Protein AF-D7MW62-F1 (afdb_monomer)

Radius of gyration: 16.95 Å; Cα contacts (8 Å, |Δi|>4): 76; chains: 1; bounding box: 47×28×46 Å

Structure (mmCIF, N/CA/C/O backbone):
data_AF-D7MW62-F1
#
_entry.id   AF-D7MW62-F1
#
loop_
_atom_site.group_PDB
_atom_site.id
_atom_site.type_symbol
_atom_site.label_atom_id
_atom_site.label_alt_id
_atom_site.label_comp_id
_atom_site.label_asym_id
_atom_site.label_entity_id
_atom_site.label_seq_id
_atom_site.pdbx_PDB_ins_code
_atom_site.Cartn_x
_atom_site.Cartn_y
_atom_site.Cartn_z
_atom_site.occupancy
_atom_site.B_iso_or_equiv
_atom_site.auth_seq_id
_atom_site.auth_comp_id
_atom_site.auth_asym_id
_atom_site.auth_atom_id
_atom_site.pdbx_PDB_model_num
ATOM 1 N N . MET A 1 1 ? 25.158 -1.294 -2.356 1.00 60.09 1 MET A N 1
ATOM 2 C CA . MET A 1 1 ? 24.589 -0.595 -1.178 1.00 60.09 1 MET A CA 1
ATOM 3 C C . MET A 1 1 ? 23.649 0.541 -1.570 1.00 60.09 1 MET A C 1
ATOM 5 O O . MET A 1 1 ? 22.535 0.532 -1.081 1.00 60.09 1 MET A O 1
ATOM 9 N N . VAL A 1 2 ? 24.016 1.438 -2.497 1.00 66.25 2 VAL A N 1
ATOM 10 C CA . VAL A 1 2 ? 23.192 2.619 -2.859 1.00 66.25 2 VAL A CA 1
ATOM 11 C C . VAL A 1 2 ? 21.774 2.288 -3.362 1.00 66.25 2 VAL A C 1
ATOM 13 O O . VAL A 1 2 ? 20.817 2.963 -2.997 1.00 66.25 2 VAL A O 1
ATOM 16 N N . GLU A 1 3 ? 21.610 1.251 -4.186 1.00 67.94 3 GLU A N 1
ATOM 17 C CA . GLU A 1 3 ? 20.295 0.891 -4.751 1.00 67.94 3 GLU A CA 1
ATOM 18 C C . GLU A 1 3 ? 19.329 0.333 -3.697 1.00 67.94 3 GLU A C 1
ATOM 20 O O . GLU A 1 3 ? 18.154 0.692 -3.694 1.00 67.94 3 GLU A O 1
ATOM 25 N N . ASN A 1 4 ? 19.837 -0.460 -2.749 1.00 67.75 4 ASN A N 1
ATOM 26 C CA . ASN A 1 4 ? 19.045 -0.990 -1.639 1.00 67.75 4 ASN A CA 1
ATOM 27 C C . ASN A 1 4 ? 18.589 0.133 -0.690 1.00 67.75 4 ASN A C 1
ATOM 29 O O . ASN A 1 4 ? 17.429 0.174 -0.288 1.00 67.75 4 ASN A O 1
ATOM 33 N N . ASP A 1 5 ? 19.467 1.107 -0.415 1.00 72.62 5 ASP A N 1
ATOM 34 C CA . ASP A 1 5 ? 19.106 2.293 0.369 1.00 72.62 5 ASP A CA 1
ATOM 35 C C . ASP A 1 5 ? 17.988 3.105 -0.304 1.00 72.62 5 ASP A C 1
ATOM 37 O O . ASP A 1 5 ? 17.089 3.611 0.376 1.00 72.62 5 ASP A O 1
ATOM 41 N N . LYS A 1 6 ? 18.017 3.198 -1.641 1.00 78.12 6 LYS A N 1
ATOM 42 C CA . LYS A 1 6 ? 16.988 3.878 -2.433 1.00 78.12 6 LYS A CA 1
ATOM 43 C C . LYS A 1 6 ? 15.649 3.138 -2.382 1.00 78.12 6 LYS A C 1
ATOM 45 O O . LYS A 1 6 ? 14.637 3.776 -2.104 1.00 78.12 6 LYS A O 1
ATOM 50 N N . GLU A 1 7 ? 15.626 1.823 -2.607 1.00 76.25 7 GLU A N 1
ATOM 51 C CA . GLU A 1 7 ? 14.395 1.017 -2.510 1.00 76.25 7 GLU A CA 1
ATOM 52 C C . GLU A 1 7 ? 13.788 1.054 -1.107 1.00 76.25 7 GLU A C 1
ATOM 54 O O . GLU A 1 7 ? 12.578 1.243 -0.957 1.00 76.25 7 GLU A O 1
ATOM 59 N N . ARG A 1 8 ? 14.624 0.967 -0.067 1.00 78.62 8 ARG A N 1
ATOM 60 C CA . ARG A 1 8 ? 14.181 1.104 1.323 1.00 78.62 8 ARG A CA 1
ATOM 61 C C . ARG A 1 8 ? 13.515 2.455 1.566 1.00 78.62 8 ARG A C 1
ATOM 63 O O . ARG A 1 8 ? 12.443 2.510 2.168 1.00 78.62 8 ARG A O 1
ATOM 70 N N . ASN A 1 9 ? 14.125 3.543 1.091 1.00 84.00 9 ASN A N 1
ATOM 71 C CA . ASN A 1 9 ? 13.552 4.878 1.247 1.00 84.00 9 ASN A CA 1
ATOM 72 C C . ASN A 1 9 ? 12.204 5.010 0.521 1.00 84.00 9 ASN A C 1
ATOM 74 O O . ASN A 1 9 ? 11.238 5.487 1.112 1.00 84.00 9 ASN A O 1
ATOM 78 N N . VAL A 1 10 ? 12.117 4.525 -0.721 1.00 84.62 10 VAL A N 1
ATOM 79 C CA . VAL A 1 10 ? 10.878 4.562 -1.515 1.00 84.62 10 VAL A CA 1
ATOM 80 C C . VAL A 1 10 ? 9.755 3.778 -0.832 1.00 84.62 10 VAL A C 1
ATOM 82 O O . VAL A 1 10 ? 8.643 4.290 -0.700 1.00 84.62 10 VAL A O 1
ATOM 85 N N . ASN A 1 11 ? 10.033 2.573 -0.329 1.00 84.06 11 ASN A N 1
ATOM 86 C CA . ASN A 1 11 ? 9.025 1.761 0.360 1.00 84.06 11 ASN A CA 1
ATOM 87 C C . ASN A 1 11 ? 8.545 2.426 1.660 1.00 84.06 11 ASN A C 1
ATOM 89 O O . ASN A 1 11 ? 7.343 2.447 1.939 1.00 84.06 11 ASN A O 1
ATOM 93 N N . 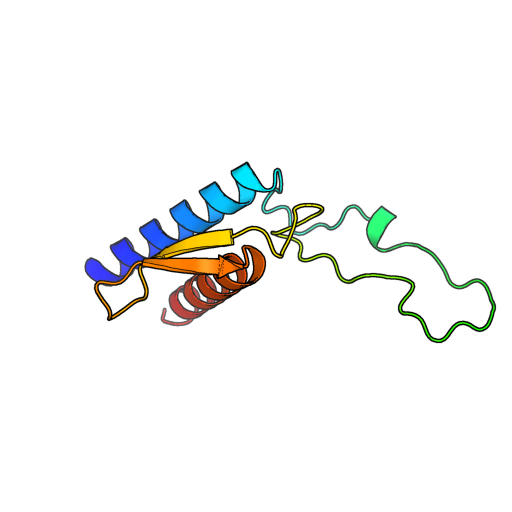ARG A 1 12 ? 9.454 3.049 2.421 1.00 86.38 12 ARG A N 1
ATOM 94 C CA . ARG A 1 12 ? 9.110 3.799 3.637 1.00 86.38 12 ARG A CA 1
ATOM 95 C C . ARG A 1 12 ? 8.244 5.027 3.342 1.00 86.38 12 ARG A C 1
ATOM 97 O O . ARG A 1 12 ? 7.296 5.314 4.084 1.00 86.38 12 ARG A O 1
ATOM 104 N N . GLU A 1 13 ? 8.544 5.753 2.269 1.00 88.44 13 GLU A N 1
ATOM 105 C CA . GLU A 1 13 ? 7.732 6.881 1.803 1.00 88.44 13 GLU A CA 1
ATOM 106 C C . GLU A 1 13 ? 6.340 6.422 1.349 1.00 88.44 13 GLU A C 1
ATOM 108 O O . GLU A 1 13 ? 5.339 7.015 1.762 1.00 88.44 13 GLU A O 1
ATOM 113 N N . ALA A 1 14 ? 6.256 5.322 0.594 1.00 88.00 14 ALA A N 1
ATOM 114 C CA . ALA A 1 14 ? 4.992 4.741 0.150 1.00 88.00 14 ALA A CA 1
ATOM 115 C C . ALA A 1 14 ? 4.110 4.313 1.336 1.00 88.00 14 ALA A C 1
ATOM 117 O O . ALA A 1 14 ? 2.941 4.694 1.408 1.00 88.00 14 ALA A O 1
ATOM 118 N N . LEU A 1 15 ? 4.673 3.615 2.328 1.00 86.62 15 LEU A N 1
ATOM 119 C CA . LEU A 1 15 ? 3.954 3.253 3.556 1.00 86.62 15 LEU A CA 1
ATOM 120 C C . LEU A 1 15 ? 3.481 4.478 4.338 1.00 86.62 15 LEU A C 1
ATOM 122 O O . LEU A 1 15 ? 2.381 4.489 4.891 1.00 86.62 15 LEU A O 1
ATOM 126 N N . THR A 1 16 ? 4.289 5.536 4.371 1.00 87.38 16 THR A N 1
ATOM 127 C CA . THR A 1 16 ? 3.902 6.798 5.011 1.00 87.38 16 THR A CA 1
ATOM 128 C C . THR A 1 16 ? 2.730 7.458 4.284 1.00 87.38 16 THR A C 1
ATOM 130 O O . THR A 1 16 ? 1.816 7.968 4.933 1.00 87.38 16 THR A O 1
ATOM 133 N N . ALA A 1 17 ? 2.717 7.431 2.951 1.00 89.06 17 ALA A N 1
ATOM 134 C CA . ALA A 1 17 ? 1.615 7.953 2.150 1.00 89.06 17 ALA A CA 1
ATOM 135 C C . ALA A 1 17 ? 0.318 7.151 2.358 1.00 89.06 17 ALA A C 1
ATOM 137 O O . ALA A 1 17 ? -0.739 7.751 2.565 1.00 89.06 17 ALA A O 1
ATOM 138 N N . LEU A 1 18 ? 0.399 5.815 2.390 1.00 87.75 18 LEU A N 1
ATOM 139 C CA . LEU A 1 18 ? -0.755 4.951 2.664 1.00 87.75 18 LEU A CA 1
ATOM 140 C C . LEU A 1 18 ? -1.332 5.207 4.059 1.00 87.75 18 LEU A C 1
ATOM 142 O O . LEU A 1 18 ? -2.538 5.394 4.192 1.00 87.75 18 LEU A O 1
ATOM 146 N N . ARG A 1 19 ? -0.480 5.332 5.083 1.00 86.50 19 ARG A N 1
ATOM 147 C CA . ARG A 1 19 ? -0.905 5.679 6.450 1.00 86.50 19 ARG A CA 1
ATOM 148 C C . ARG A 1 19 ? -1.598 7.039 6.515 1.00 86.50 19 ARG A C 1
ATOM 150 O O . ARG A 1 19 ? -2.659 7.168 7.118 1.00 86.50 19 ARG A O 1
ATOM 157 N N . LYS A 1 20 ? -1.059 8.053 5.826 1.00 86.50 20 LYS A N 1
ATOM 158 C CA . LYS A 1 20 ? -1.708 9.373 5.714 1.00 86.50 20 LYS A CA 1
ATOM 159 C C . LYS A 1 20 ? -3.088 9.281 5.056 1.00 86.50 20 LYS A C 1
ATOM 161 O O . LYS A 1 20 ? -4.015 9.927 5.540 1.00 86.50 20 LYS A O 1
ATOM 166 N N . ARG A 1 21 ? -3.236 8.477 3.995 1.00 84.56 21 ARG A N 1
ATOM 167 C CA . ARG A 1 21 ? -4.523 8.248 3.312 1.00 84.56 21 ARG A CA 1
ATOM 168 C C . ARG A 1 21 ? -5.530 7.539 4.220 1.00 84.56 21 ARG A C 1
ATOM 170 O O . ARG A 1 21 ? -6.664 7.993 4.326 1.00 84.56 21 ARG A O 1
ATOM 177 N N . ALA A 1 22 ? -5.090 6.504 4.930 1.00 84.12 22 ALA A N 1
ATOM 178 C CA . ALA A 1 22 ? -5.899 5.749 5.885 1.00 84.12 22 ALA A CA 1
ATOM 179 C C . ALA A 1 22 ? -6.130 6.479 7.225 1.00 84.12 22 ALA A C 1
ATOM 181 O O . ALA A 1 22 ? -6.897 6.007 8.059 1.00 84.12 22 ALA A O 1
ATOM 182 N N . ARG A 1 23 ? -5.488 7.639 7.441 1.00 81.69 23 ARG A N 1
ATOM 183 C CA . ARG A 1 23 ? -5.474 8.391 8.712 1.00 81.69 23 ARG A CA 1
ATOM 184 C C . ARG A 1 23 ? -4.988 7.552 9.903 1.00 81.69 23 ARG A C 1
ATOM 186 O O . ARG A 1 23 ? -5.440 7.747 11.029 1.00 81.69 23 ARG A O 1
ATOM 193 N N . THR A 1 24 ? -4.041 6.654 9.657 1.00 75.88 24 THR A N 1
ATOM 194 C CA . THR A 1 24 ? -3.412 5.793 10.664 1.00 75.88 24 THR A CA 1
ATOM 195 C C . THR A 1 24 ? -2.002 6.284 11.004 1.00 75.88 24 THR A C 1
ATOM 197 O O . THR A 1 24 ? -1.358 7.001 10.232 1.00 75.88 24 THR A O 1
ATOM 200 N N . THR A 1 25 ? -1.495 5.926 12.185 1.00 63.34 25 THR A N 1
ATOM 201 C CA . THR A 1 25 ? -0.126 6.232 12.629 1.00 63.34 25 THR A CA 1
ATOM 202 C C . THR A 1 25 ? 0.633 4.936 12.912 1.00 63.34 25 THR A C 1
ATOM 204 O O . THR A 1 25 ? 0.038 3.903 13.198 1.00 63.34 25 THR A O 1
ATOM 207 N N . LYS A 1 26 ? 1.972 4.973 12.863 1.00 56.53 26 LYS A N 1
ATOM 208 C CA . LYS A 1 26 ? 2.844 3.822 13.189 1.00 56.53 26 LYS A CA 1
ATOM 209 C C . LYS A 1 26 ? 2.815 3.463 14.693 1.00 56.53 26 LYS A C 1
ATOM 211 O O . LYS A 1 26 ? 3.702 2.757 15.157 1.00 56.53 26 LYS A O 1
ATOM 216 N N . THR A 1 27 ? 1.890 3.991 15.503 1.00 46.88 27 THR A N 1
ATOM 217 C CA . THR A 1 27 ? 1.943 3.749 16.950 1.00 46.88 27 THR A CA 1
ATOM 218 C C . THR A 1 27 ? 1.541 2.306 17.220 1.00 46.88 27 THR A C 1
ATOM 220 O O . THR A 1 27 ? 0.374 1.943 17.119 1.00 46.88 27 THR A O 1
ATOM 223 N N . SER A 1 28 ? 2.538 1.499 17.575 1.00 44.84 28 SER A N 1
ATOM 224 C CA . SER A 1 28 ? 2.513 0.087 17.973 1.00 44.84 28 SER A CA 1
ATOM 225 C C . SER A 1 28 ? 1.729 -0.194 19.261 1.00 44.84 28 SER A C 1
ATOM 227 O O . SER A 1 28 ? 1.983 -1.164 19.967 1.00 44.84 28 SER A O 1
ATOM 229 N N . ILE A 1 29 ? 0.770 0.661 19.582 1.00 39.44 29 ILE A N 1
ATOM 230 C CA . ILE A 1 29 ? -0.150 0.486 20.685 1.00 39.44 29 ILE A CA 1
ATOM 231 C C . ILE A 1 29 ? -1.517 0.672 20.048 1.00 39.44 29 ILE A C 1
ATOM 233 O O . ILE A 1 29 ? -1.973 1.800 19.854 1.00 39.44 29 ILE A O 1
ATOM 237 N N . LEU A 1 30 ? -2.152 -0.452 19.692 1.00 45.88 30 LEU A N 1
ATOM 238 C CA . LEU A 1 30 ? -3.611 -0.510 19.699 1.00 45.88 30 LEU A CA 1
ATOM 239 C C . LEU A 1 30 ? -4.033 0.187 20.989 1.00 45.88 30 LEU A C 1
ATOM 241 O O . LEU A 1 30 ? -3.540 -0.191 22.056 1.00 45.88 30 LEU A O 1
ATOM 245 N N . SER A 1 31 ? -4.855 1.236 20.899 1.00 43.75 31 SER A N 1
ATOM 246 C CA . SER A 1 31 ? -5.420 1.849 22.100 1.00 43.75 31 SER A CA 1
ATOM 247 C C . SER A 1 31 ? -5.896 0.706 23.003 1.00 43.7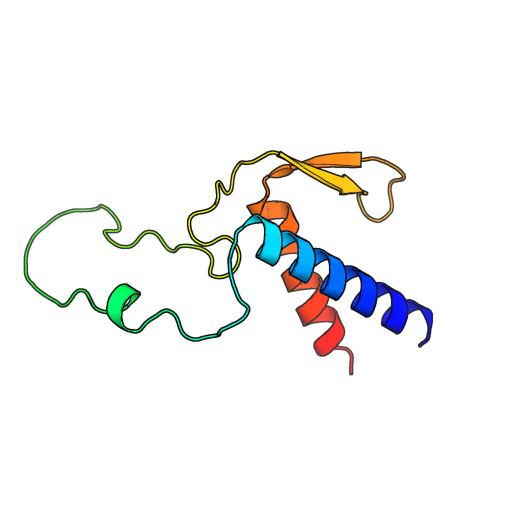5 31 SER A C 1
ATOM 249 O O . SER A 1 31 ? -6.612 -0.166 22.503 1.00 43.75 31 SER A O 1
ATOM 251 N N . PRO A 1 32 ? -5.494 0.639 24.287 1.00 49.34 32 PRO A N 1
ATOM 252 C CA . PRO A 1 32 ? -5.804 -0.497 25.157 1.00 49.34 32 PRO A CA 1
ATOM 253 C C . PRO A 1 32 ? -7.299 -0.856 25.216 1.00 49.34 32 PRO A C 1
ATOM 255 O O . PRO A 1 32 ? -7.652 -1.949 25.644 1.00 49.34 32 PRO A O 1
ATOM 258 N N . PHE A 1 33 ? -8.178 0.041 24.766 1.00 46.78 33 PHE A N 1
ATOM 259 C CA . PHE A 1 33 ? -9.620 -0.159 24.687 1.00 46.78 33 PHE A CA 1
ATOM 260 C C . PHE A 1 33 ? -10.115 -0.932 23.454 1.00 46.78 33 PHE A C 1
ATOM 262 O O . PHE A 1 33 ? -11.189 -1.513 23.545 1.00 46.78 33 PHE A O 1
ATOM 269 N N . ASP A 1 34 ? -9.345 -1.039 22.365 1.00 49.09 34 ASP A N 1
ATOM 270 C CA . ASP A 1 34 ? -9.692 -1.929 21.238 1.00 49.09 34 ASP A CA 1
ATOM 271 C C . ASP A 1 34 ? -9.255 -3.387 21.486 1.00 49.09 34 ASP A C 1
ATOM 273 O O . ASP A 1 34 ? -9.693 -4.299 20.793 1.00 49.09 34 ASP A O 1
ATOM 277 N N . SER A 1 35 ? -8.427 -3.622 22.514 1.00 49.00 35 SER A N 1
ATOM 278 C CA . SER A 1 35 ? -7.946 -4.952 22.932 1.00 49.00 35 SER A CA 1
ATOM 279 C C . SER A 1 35 ? -8.565 -5.431 24.260 1.00 49.00 35 SER A C 1
ATOM 281 O O . SER A 1 35 ? -8.199 -6.476 24.795 1.00 49.00 35 SER A O 1
ATOM 283 N N . MET A 1 36 ? -9.519 -4.676 24.819 1.00 47.38 36 MET A N 1
ATOM 284 C CA . MET A 1 36 ? -10.211 -5.023 26.064 1.00 47.38 36 MET A CA 1
ATOM 285 C C . MET A 1 36 ? -11.732 -4.944 25.907 1.00 47.38 36 MET A C 1
ATOM 287 O O . MET A 1 36 ? -12.371 -4.025 26.414 1.00 47.38 36 MET A O 1
ATOM 291 N N . ILE A 1 37 ? -12.337 -5.974 25.314 1.00 44.81 37 ILE A N 1
ATOM 292 C CA . ILE A 1 37 ? -13.681 -6.396 25.723 1.00 44.81 37 ILE A CA 1
ATOM 293 C C . ILE A 1 37 ? -13.561 -7.806 26.295 1.00 44.81 37 ILE A C 1
ATOM 295 O O . ILE A 1 37 ? -13.195 -8.764 25.622 1.00 44.81 37 ILE A O 1
ATOM 299 N N .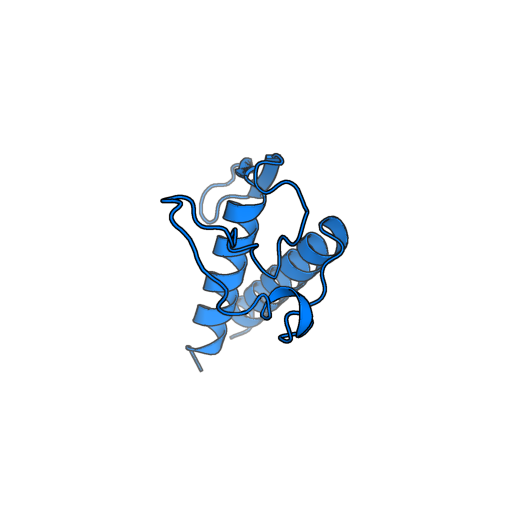 LYS A 1 38 ? -13.789 -7.837 27.606 1.00 47.91 38 LYS A N 1
ATOM 300 C CA . LYS A 1 38 ? -13.582 -8.922 28.556 1.00 47.91 38 LYS A CA 1
ATOM 301 C C . LYS A 1 38 ? -14.505 -10.113 28.318 1.00 47.91 38 LYS A C 1
ATOM 303 O O . LYS A 1 38 ? -15.648 -9.950 27.900 1.00 47.91 38 LYS A O 1
ATOM 308 N N . ASP A 1 39 ? -14.014 -11.264 28.763 1.00 47.97 39 ASP A N 1
ATOM 309 C CA . ASP A 1 39 ? -14.759 -12.425 29.245 1.00 47.97 39 ASP A CA 1
ATOM 310 C C . ASP A 1 39 ? -16.100 -12.072 29.912 1.00 47.97 39 ASP A C 1
ATOM 312 O O . ASP A 1 39 ? -16.146 -11.889 31.125 1.00 47.97 39 ASP A O 1
ATOM 316 N N . ILE A 1 40 ? -17.209 -12.027 29.166 1.00 47.41 40 ILE A N 1
ATOM 317 C CA . ILE A 1 40 ? -18.550 -12.276 29.714 1.00 47.41 40 ILE A CA 1
ATOM 318 C C . ILE A 1 40 ? -19.395 -13.001 28.655 1.00 47.41 40 ILE A C 1
ATOM 320 O O . ILE A 1 40 ? -19.972 -12.392 27.766 1.00 47.41 40 ILE A O 1
ATOM 324 N N . HIS A 1 41 ? -19.451 -14.325 28.813 1.00 43.19 41 HIS A N 1
ATOM 325 C CA . HIS A 1 41 ? -20.613 -15.198 28.610 1.00 43.19 41 HIS A CA 1
ATOM 326 C C . HIS A 1 41 ? -21.401 -15.127 27.279 1.00 43.19 41 HIS A C 1
ATOM 328 O O . HIS A 1 41 ? -22.194 -14.220 27.051 1.00 43.19 41 HIS A O 1
ATOM 334 N N . GLY A 1 42 ? -21.338 -16.219 26.503 1.00 42.38 42 GLY A N 1
ATOM 335 C CA . GLY A 1 42 ? -22.482 -16.689 25.709 1.00 42.38 42 GLY A CA 1
ATOM 336 C C . GLY A 1 42 ? -22.281 -16.774 24.192 1.00 42.38 42 GLY A C 1
ATOM 337 O O . GLY A 1 42 ? -22.443 -15.797 23.478 1.00 42.38 42 GLY A O 1
ATOM 338 N N . SER A 1 43 ? -22.018 -17.992 23.704 1.00 48.38 43 SER A N 1
ATOM 339 C CA . SER A 1 43 ? -22.528 -18.551 22.437 1.00 48.38 43 SER A CA 1
ATOM 340 C C . SER A 1 43 ? -22.710 -17.597 21.236 1.00 48.38 43 SER A C 1
ATOM 342 O O . SER A 1 43 ? -23.822 -17.152 20.957 1.00 48.38 43 SER A O 1
ATOM 344 N N . SER A 1 44 ? -21.667 -17.397 20.424 1.00 41.56 44 SER A N 1
ATOM 345 C CA . SER A 1 44 ? -21.820 -17.014 19.010 1.00 41.56 44 SER A CA 1
ATOM 346 C C . SER A 1 44 ? -20.545 -17.337 18.229 1.00 41.56 44 SER A C 1
ATOM 348 O O . SER A 1 44 ? -19.466 -16.859 18.560 1.00 41.56 44 SER A O 1
ATOM 350 N N . THR A 1 45 ? -20.650 -18.151 17.180 1.00 49.22 45 THR A N 1
ATOM 351 C CA . THR A 1 45 ? -19.551 -18.577 16.291 1.00 49.22 45 THR A CA 1
ATOM 352 C C . THR A 1 45 ? -19.145 -17.494 15.281 1.00 49.22 45 THR A C 1
ATOM 354 O O . THR A 1 45 ? -18.851 -17.788 14.123 1.00 49.22 45 THR A O 1
ATOM 357 N N . LYS A 1 46 ? -19.162 -16.222 15.685 1.00 50.19 46 LYS A N 1
ATOM 358 C CA . LYS A 1 46 ? -18.655 -15.098 14.891 1.00 50.19 46 LYS A CA 1
ATOM 359 C C . LYS A 1 46 ? -17.453 -14.512 15.630 1.00 50.19 46 LYS A C 1
ATOM 361 O O . LYS A 1 46 ? -17.587 -14.280 16.830 1.00 50.19 46 LYS A O 1
ATOM 366 N N . PRO A 1 47 ? -16.308 -14.257 14.971 1.00 42.81 47 PRO A N 1
ATOM 367 C CA . PRO A 1 47 ? -15.244 -13.489 15.599 1.00 42.81 47 PRO A CA 1
ATOM 368 C C . PRO A 1 47 ? -15.826 -12.116 15.953 1.00 42.81 47 PRO A C 1
ATOM 370 O O . PRO A 1 47 ? -16.147 -11.324 15.072 1.00 42.81 47 PRO A O 1
ATOM 373 N N . LEU A 1 48 ? -16.047 -11.871 17.247 1.00 54.03 48 LEU A N 1
ATOM 374 C CA . LEU A 1 48 ? -16.543 -10.591 17.771 1.00 54.03 48 LEU A CA 1
ATOM 375 C C . LEU A 1 48 ? -15.465 -9.495 17.711 1.00 54.03 48 LEU A C 1
ATOM 377 O O . LEU A 1 48 ? -15.754 -8.331 17.965 1.00 54.03 48 LEU A O 1
ATOM 381 N N . VAL A 1 49 ? -14.241 -9.878 17.343 1.00 50.75 49 VAL A N 1
ATOM 382 C CA . VAL A 1 49 ? -13.113 -9.004 17.048 1.00 50.75 49 VAL A CA 1
ATOM 383 C C . VAL A 1 49 ? -12.767 -9.215 15.579 1.00 50.75 49 VAL A C 1
ATOM 385 O O . VAL A 1 49 ? -12.271 -10.272 15.192 1.00 50.75 49 VAL A O 1
ATOM 388 N N . GLN A 1 50 ? -13.070 -8.225 14.744 1.00 55.25 50 GLN A N 1
ATOM 389 C CA . GLN A 1 50 ? -12.471 -8.145 13.421 1.00 55.25 50 GLN A CA 1
ATOM 390 C C . GLN A 1 50 ? -11.025 -7.699 13.641 1.00 55.25 50 GLN A C 1
ATOM 392 O O . GLN A 1 50 ? -10.804 -6.620 14.186 1.00 55.25 50 GLN A O 1
ATOM 397 N N . GLU A 1 51 ? -10.043 -8.527 13.278 1.00 60.16 51 GLU A N 1
ATOM 398 C CA . GLU A 1 51 ? -8.643 -8.096 13.266 1.00 60.16 51 GLU A CA 1
ATOM 399 C C . GLU A 1 51 ? -8.509 -6.963 12.247 1.00 60.16 51 GLU A C 1
ATOM 401 O O . GLU A 1 51 ? -8.462 -7.169 11.033 1.00 60.16 51 GLU A O 1
ATOM 406 N N . VAL A 1 52 ? -8.535 -5.731 12.747 1.00 66.12 52 VAL A N 1
ATOM 407 C CA . VAL A 1 52 ? -8.322 -4.546 11.934 1.00 66.12 52 VAL A CA 1
ATOM 408 C C . VAL A 1 52 ? -6.819 -4.394 11.761 1.00 66.12 52 VAL A C 1
ATOM 410 O O . VAL A 1 52 ? -6.081 -4.241 12.734 1.00 66.12 52 VAL A O 1
ATOM 413 N N . CYS A 1 53 ? -6.352 -4.445 10.514 1.00 76.12 53 CYS A N 1
ATOM 414 C CA . CYS A 1 53 ? -4.953 -4.188 10.200 1.00 76.12 53 CYS A CA 1
ATOM 415 C C . CYS A 1 53 ? -4.546 -2.821 10.771 1.00 76.12 53 CYS A C 1
ATOM 417 O O . CYS A 1 53 ? -5.152 -1.810 10.430 1.00 76.12 53 CYS A O 1
ATOM 419 N N . SER A 1 54 ? -3.504 -2.774 11.602 1.00 71.06 54 SER A N 1
ATOM 420 C CA . SER A 1 54 ? -3.051 -1.557 12.297 1.00 71.06 54 SER A CA 1
ATOM 421 C C . SER A 1 54 ? -2.712 -0.398 11.353 1.00 71.06 54 SER A C 1
ATOM 423 O O . SER A 1 54 ? -2.905 0.767 11.697 1.00 71.06 54 SER A O 1
ATOM 425 N N . THR A 1 55 ? -2.251 -0.707 10.142 1.00 73.62 55 THR A N 1
ATOM 426 C CA . THR A 1 55 ? -1.925 0.297 9.125 1.00 73.62 55 THR A CA 1
ATOM 427 C C . THR A 1 55 ? -3.129 0.681 8.262 1.00 73.62 55 THR A C 1
ATOM 429 O O . THR A 1 55 ? -3.213 1.833 7.838 1.00 73.62 55 THR A O 1
ATOM 432 N N . CYS A 1 56 ? -4.083 -0.224 8.026 1.00 82.25 56 CYS A N 1
ATOM 433 C CA . CYS A 1 56 ? -5.322 0.131 7.323 1.00 82.25 56 CYS A CA 1
ATOM 434 C C . CYS A 1 56 ? -6.319 0.845 8.251 1.00 82.25 56 CYS A C 1
ATOM 436 O O . CYS A 1 56 ? -7.038 1.733 7.809 1.00 82.25 56 CYS A O 1
ATOM 438 N N . GLY A 1 57 ? -6.353 0.506 9.541 1.00 80.56 57 GLY A N 1
ATOM 439 C CA . GLY A 1 57 ? -7.344 1.028 10.478 1.00 80.56 57 GLY A CA 1
ATOM 440 C C . GLY A 1 57 ? -8.767 0.803 9.960 1.00 80.56 57 GLY A C 1
ATOM 441 O O . GLY A 1 57 ? -9.073 -0.229 9.371 1.00 80.56 57 GLY A O 1
ATOM 442 N N . SER A 1 58 ? -9.633 1.801 10.125 1.00 81.00 58 SER A N 1
ATOM 443 C CA . SER A 1 58 ? -11.008 1.783 9.606 1.00 81.00 58 SER A CA 1
ATOM 444 C C . SER A 1 58 ? -11.132 2.129 8.114 1.00 81.00 58 SER A C 1
ATOM 446 O O . SER A 1 58 ? -12.248 2.287 7.617 1.00 81.00 58 SER A O 1
ATOM 448 N N . HIS A 1 59 ? -10.017 2.288 7.397 1.00 83.19 59 HIS A N 1
ATOM 449 C CA . HIS A 1 59 ? -10.023 2.564 5.963 1.00 83.19 59 HIS A CA 1
ATOM 450 C C . HIS A 1 59 ? -10.511 1.349 5.163 1.00 83.19 59 HIS A C 1
ATOM 452 O O . HIS A 1 59 ? -10.300 0.204 5.567 1.00 83.19 59 HIS A O 1
ATOM 458 N N . ASP A 1 60 ? -11.143 1.594 4.013 1.00 85.25 60 ASP A N 1
ATOM 459 C CA . ASP A 1 60 ? -11.621 0.525 3.137 1.00 85.25 60 ASP A CA 1
ATOM 460 C C . ASP A 1 60 ? -10.434 -0.272 2.575 1.00 85.25 60 ASP A C 1
ATOM 462 O O . ASP A 1 60 ? -9.683 0.187 1.715 1.00 85.25 60 ASP A O 1
ATOM 466 N N . SER A 1 61 ? -10.271 -1.499 3.068 1.00 84.38 61 SER A N 1
ATOM 467 C CA . SER A 1 61 ? -9.199 -2.410 2.663 1.00 84.38 61 SER A CA 1
ATOM 468 C C . SER A 1 61 ? -9.297 -2.835 1.197 1.00 84.38 61 SER A C 1
ATOM 470 O O . SER A 1 61 ? -8.287 -3.244 0.612 1.00 84.38 61 SER A O 1
ATOM 472 N N . SER A 1 62 ? -10.493 -2.732 0.610 1.00 88.00 62 SER A N 1
ATOM 473 C CA . SER A 1 62 ? -10.782 -3.076 -0.777 1.00 88.00 62 SER A CA 1
ATOM 474 C C . SER A 1 62 ? -10.624 -1.901 -1.741 1.00 88.00 62 SER A C 1
ATOM 476 O O . SER A 1 62 ? -10.670 -2.122 -2.954 1.00 88.00 62 SER A O 1
ATOM 478 N N 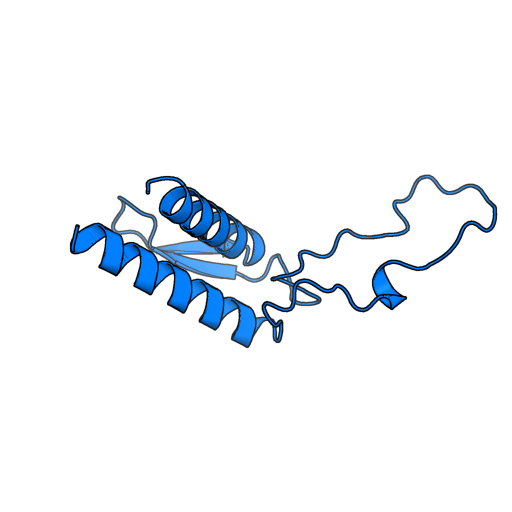. GLU A 1 63 ? -10.373 -0.682 -1.234 1.00 90.88 63 GLU A N 1
ATOM 479 C CA . GLU A 1 63 ? -10.236 0.506 -2.074 1.00 90.88 63 GLU A CA 1
ATOM 480 C C . GLU A 1 63 ? -9.133 0.279 -3.124 1.00 90.88 63 GLU A C 1
ATOM 482 O O . GLU A 1 63 ? -7.995 -0.067 -2.769 1.00 90.88 63 GLU A O 1
ATOM 487 N N . PRO A 1 64 ? -9.426 0.472 -4.424 1.00 92.81 64 PRO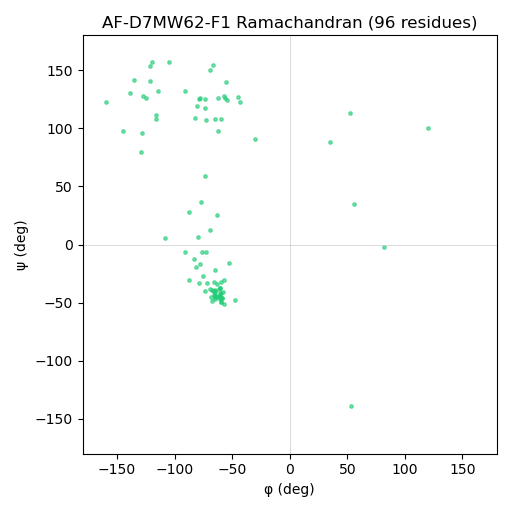 A N 1
ATOM 488 C CA . PRO A 1 64 ? -8.433 0.290 -5.466 1.00 92.81 64 PRO A CA 1
ATOM 489 C C . PRO A 1 64 ? -7.284 1.280 -5.272 1.00 92.81 64 PRO A C 1
ATOM 491 O O . PRO A 1 64 ? -7.460 2.499 -5.187 1.00 92.81 64 PRO A O 1
ATOM 494 N N . THR A 1 65 ? -6.075 0.738 -5.216 1.00 92.25 65 THR A N 1
ATOM 495 C CA . THR A 1 65 ? -4.840 1.499 -5.088 1.00 92.25 65 THR A CA 1
ATOM 496 C C . THR A 1 65 ? -3.906 1.121 -6.226 1.00 92.25 65 THR A C 1
ATOM 498 O O . THR A 1 65 ? -3.626 -0.051 -6.468 1.00 92.25 65 THR A O 1
ATOM 501 N N . TRP A 1 66 ? -3.451 2.138 -6.954 1.00 91.50 66 TRP A N 1
ATOM 502 C CA . TRP A 1 66 ? -2.555 1.962 -8.087 1.00 91.50 66 TRP A CA 1
ATOM 503 C C . TRP A 1 66 ? -1.131 1.726 -7.603 1.00 91.50 66 TRP A C 1
ATOM 505 O O . TRP A 1 66 ? -0.583 2.526 -6.845 1.00 91.50 66 TRP A O 1
ATOM 515 N N . MET A 1 67 ? -0.529 0.637 -8.067 1.00 87.06 67 MET A N 1
ATOM 516 C CA . MET A 1 67 ? 0.861 0.292 -7.797 1.00 87.06 67 MET A CA 1
ATOM 517 C C . MET A 1 67 ? 1.532 -0.159 -9.094 1.00 87.06 67 MET A C 1
ATOM 519 O O . MET A 1 67 ? 0.919 -0.846 -9.911 1.00 87.06 67 MET A O 1
ATOM 523 N N . MET A 1 68 ? 2.796 0.225 -9.271 1.00 87.81 68 MET A N 1
ATOM 524 C CA . MET A 1 68 ? 3.653 -0.334 -10.315 1.00 87.81 68 MET A CA 1
ATOM 525 C C . MET A 1 68 ? 4.162 -1.702 -9.858 1.00 87.81 68 MET A C 1
ATOM 527 O O . MET A 1 68 ? 4.719 -1.818 -8.764 1.00 87.81 68 MET A O 1
ATOM 531 N N . LEU A 1 69 ? 3.948 -2.740 -10.664 1.00 81.44 69 LEU A N 1
ATOM 532 C CA . LEU A 1 69 ? 4.374 -4.092 -10.316 1.00 81.44 69 LEU A CA 1
ATOM 533 C C . LEU A 1 69 ? 5.901 -4.217 -10.447 1.00 81.44 69 LEU A C 1
ATOM 535 O O . LEU A 1 69 ? 6.445 -3.945 -11.513 1.00 81.44 69 LEU A O 1
ATOM 539 N N . PRO A 1 70 ? 6.632 -4.647 -9.405 1.00 75.38 70 PRO A N 1
ATOM 540 C CA . PRO A 1 70 ? 8.074 -4.832 -9.519 1.00 75.38 70 PRO A CA 1
ATOM 541 C C . PRO A 1 70 ? 8.416 -5.816 -10.647 1.00 75.38 70 PRO A C 1
ATOM 543 O O . PRO A 1 70 ? 7.874 -6.919 -10.697 1.00 75.38 70 PRO A O 1
ATOM 546 N N . GLY A 1 71 ? 9.308 -5.420 -11.557 1.00 80.44 71 GLY A N 1
ATOM 547 C CA . GLY A 1 71 ? 9.743 -6.259 -12.681 1.00 80.44 71 GLY A CA 1
ATOM 548 C C . GLY A 1 71 ? 8.806 -6.282 -13.895 1.00 80.44 71 GLY A C 1
ATOM 549 O O . GLY A 1 71 ? 9.156 -6.894 -14.902 1.00 80.44 71 GLY A O 1
ATOM 550 N N . ALA A 1 72 ? 7.665 -5.594 -13.844 1.00 73.81 72 ALA A N 1
ATOM 551 C CA . ALA A 1 72 ? 6.812 -5.346 -15.000 1.00 73.81 72 ALA A CA 1
ATOM 552 C C . ALA A 1 72 ? 6.549 -3.839 -15.095 1.00 73.81 72 ALA A C 1
ATOM 554 O O . ALA A 1 72 ? 6.111 -3.232 -14.125 1.00 73.81 72 ALA A O 1
ATOM 555 N N . ASP A 1 73 ? 6.793 -3.215 -16.246 1.00 83.06 73 ASP A N 1
ATOM 556 C CA . ASP A 1 73 ? 6.461 -1.798 -16.475 1.00 83.06 73 ASP A CA 1
ATOM 557 C C . ASP A 1 73 ? 4.935 -1.629 -16.656 1.00 83.06 73 ASP A C 1
ATOM 559 O O . ASP A 1 73 ? 4.427 -1.278 -17.718 1.00 83.06 73 ASP A O 1
ATOM 563 N N . LEU A 1 74 ? 4.180 -2.038 -15.633 1.00 89.94 74 LEU A N 1
ATOM 564 C CA . LEU A 1 74 ? 2.730 -2.160 -15.620 1.00 89.94 74 LEU A CA 1
ATOM 565 C C . LEU A 1 74 ? 2.179 -1.649 -14.290 1.00 89.94 74 LEU A C 1
ATOM 567 O O . LEU A 1 74 ? 2.585 -2.085 -13.209 1.00 89.94 74 LEU A O 1
ATOM 571 N N . PHE A 1 75 ? 1.181 -0.776 -14.389 1.00 89.50 75 PHE A N 1
ATOM 572 C CA . PHE A 1 75 ? 0.375 -0.344 -13.255 1.00 89.50 75 PHE A CA 1
ATOM 573 C C . PHE A 1 75 ? -0.848 -1.242 -13.104 1.00 89.50 75 PHE A C 1
ATOM 575 O O . PHE A 1 75 ? -1.582 -1.479 -14.063 1.00 89.50 75 PHE A O 1
ATOM 582 N N . ALA A 1 76 ? -1.092 -1.701 -11.881 1.00 91.25 76 ALA A N 1
ATOM 583 C CA . ALA A 1 76 ? -2.281 -2.458 -11.528 1.00 91.25 76 ALA A CA 1
ATOM 584 C C . ALA A 1 76 ? -3.049 -1.743 -10.416 1.00 91.25 76 ALA A C 1
ATOM 586 O O . ALA A 1 76 ? -2.456 -1.208 -9.476 1.00 91.25 76 ALA A O 1
ATOM 587 N N . ALA A 1 77 ? -4.376 -1.755 -10.521 1.00 94.25 77 ALA A N 1
ATOM 588 C CA . ALA A 1 77 ? -5.254 -1.418 -9.414 1.00 94.25 77 ALA A CA 1
ATOM 589 C C . ALA A 1 77 ? -5.395 -2.663 -8.539 1.00 94.25 77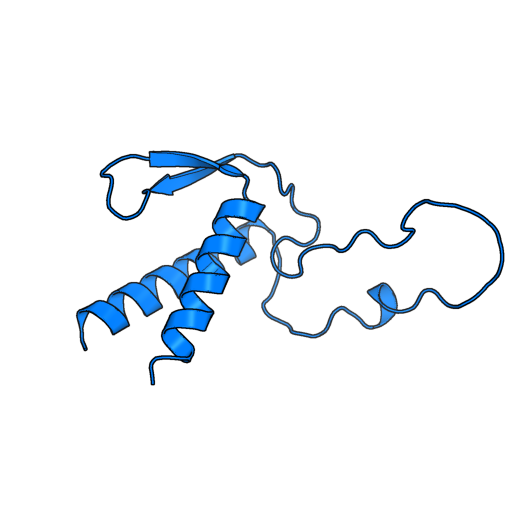 ALA A C 1
ATOM 591 O O . ALA A 1 77 ? -6.007 -3.652 -8.944 1.00 94.25 77 ALA A O 1
ATOM 592 N N . ILE A 1 78 ? -4.8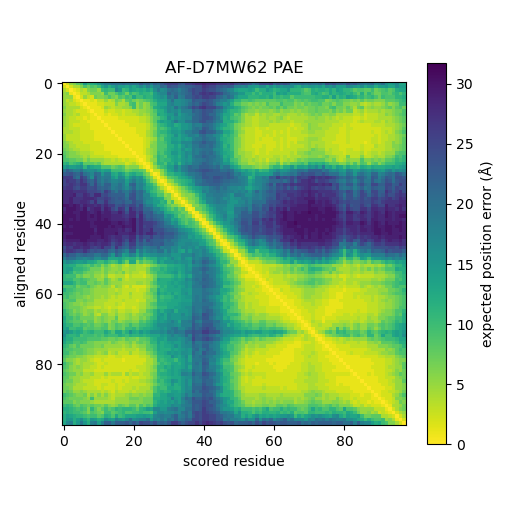00 -2.623 -7.355 1.00 92.19 78 ILE A N 1
ATOM 593 C CA . ILE A 1 78 ? -4.861 -3.707 -6.377 1.00 92.19 78 ILE A CA 1
ATOM 594 C C . ILE A 1 78 ? -5.473 -3.192 -5.068 1.00 92.19 78 ILE A C 1
ATOM 596 O O . ILE A 1 78 ? -5.405 -1.990 -4.800 1.00 92.19 78 ILE A O 1
ATOM 600 N N . PRO A 1 79 ? -6.105 -4.060 -4.257 1.00 92.94 79 PRO A N 1
ATOM 601 C CA . PRO A 1 79 ? -6.724 -3.638 -3.004 1.00 92.94 79 PRO A CA 1
ATOM 602 C C . PRO A 1 79 ? -5.727 -2.927 -2.088 1.00 92.94 79 PRO A C 1
ATOM 604 O O . PRO A 1 79 ? -4.585 -3.377 -1.953 1.00 92.94 79 PRO A O 1
ATOM 607 N N . PHE A 1 80 ? -6.163 -1.854 -1.425 1.00 90.50 80 PHE A N 1
ATOM 608 C CA . PHE A 1 80 ? -5.337 -1.063 -0.511 1.00 90.50 80 PHE A CA 1
ATOM 609 C C . PHE A 1 80 ? -4.568 -1.939 0.487 1.00 90.50 80 PHE A C 1
ATOM 611 O O . PHE A 1 80 ? -3.353 -1.796 0.638 1.00 90.50 80 PHE A O 1
ATOM 618 N N . HIS A 1 81 ? -5.251 -2.898 1.119 1.00 89.38 81 HIS A N 1
ATOM 619 C CA . HIS A 1 81 ? -4.624 -3.778 2.106 1.00 89.38 81 HIS A CA 1
ATOM 620 C C . HIS A 1 81 ? -3.553 -4.697 1.498 1.00 89.38 81 HIS A C 1
ATOM 622 O O . HIS A 1 81 ? -2.548 -4.989 2.147 1.00 89.38 81 HIS A O 1
ATOM 628 N N . ALA A 1 82 ? -3.718 -5.110 0.237 1.00 90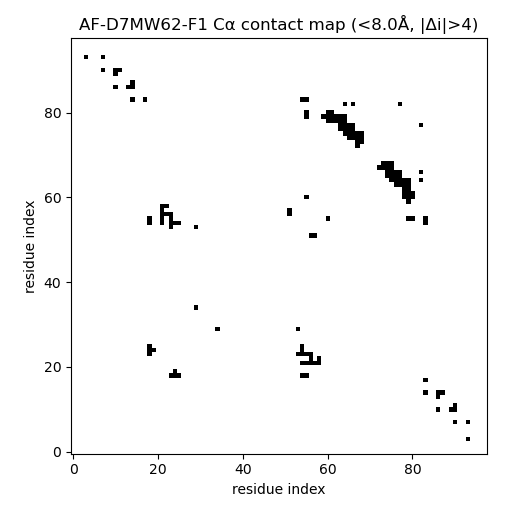.12 82 ALA A N 1
ATOM 629 C CA . ALA A 1 82 ? -2.715 -5.907 -0.461 1.00 90.12 82 ALA A CA 1
ATOM 630 C C . ALA A 1 82 ? -1.447 -5.086 -0.741 1.00 90.12 82 ALA A C 1
ATOM 632 O O . ALA A 1 82 ? -0.349 -5.555 -0.440 1.00 90.12 82 ALA A O 1
ATOM 633 N N . VAL A 1 83 ? -1.593 -3.844 -1.230 1.00 90.25 83 VAL A N 1
ATOM 634 C CA . VAL A 1 83 ? -0.462 -2.917 -1.453 1.00 90.25 83 VAL A CA 1
ATOM 635 C C . VAL A 1 83 ? 0.310 -2.702 -0.158 1.00 90.25 83 VAL A C 1
ATOM 637 O O . VAL A 1 83 ? 1.529 -2.860 -0.108 1.00 90.25 83 VAL A O 1
ATOM 640 N N . HIS A 1 84 ? -0.416 -2.353 0.902 1.00 87.19 84 HIS A N 1
ATOM 641 C CA . HIS A 1 84 ? 0.159 -2.085 2.210 1.00 87.19 84 HIS A CA 1
ATOM 642 C C . HIS A 1 84 ? 0.914 -3.311 2.760 1.00 87.19 84 HIS A C 1
ATOM 644 O O . HIS A 1 84 ? 2.084 -3.183 3.123 1.00 87.19 84 HIS A O 1
ATOM 650 N N . THR A 1 85 ? 0.303 -4.498 2.739 1.00 88.00 85 THR A N 1
ATOM 651 C CA . THR A 1 85 ? 0.930 -5.741 3.225 1.00 88.00 85 THR A CA 1
ATOM 652 C C . THR A 1 85 ? 2.198 -6.093 2.444 1.00 88.00 85 THR A C 1
ATOM 654 O O . THR A 1 85 ? 3.174 -6.575 3.020 1.00 88.00 85 THR A O 1
ATOM 657 N N . MET A 1 86 ? 2.207 -5.872 1.126 1.00 88.06 86 MET A N 1
ATOM 658 C CA . MET A 1 86 ? 3.391 -6.108 0.294 1.00 88.06 86 MET A CA 1
ATOM 659 C C . MET A 1 86 ? 4.537 -5.166 0.668 1.00 88.06 86 MET A C 1
ATOM 661 O O . MET A 1 86 ? 5.677 -5.611 0.788 1.00 88.06 86 MET A O 1
ATOM 665 N N . LEU A 1 87 ? 4.241 -3.881 0.879 1.00 87.31 87 LEU A N 1
ATOM 666 C CA . LEU A 1 87 ? 5.249 -2.891 1.248 1.00 87.31 87 LEU A CA 1
ATOM 667 C C . LEU A 1 87 ? 5.826 -3.132 2.651 1.00 87.31 87 LEU A C 1
ATOM 669 O O . LEU A 1 87 ? 7.036 -3.006 2.812 1.00 87.31 87 LEU A O 1
ATOM 673 N N . GLU A 1 88 ? 5.014 -3.529 3.638 1.00 84.88 88 GLU A N 1
ATOM 674 C CA . GLU A 1 88 ? 5.518 -3.865 4.983 1.00 84.88 88 GLU A CA 1
ATOM 675 C C . GLU A 1 88 ? 6.433 -5.087 4.966 1.00 84.88 88 GLU A C 1
ATOM 677 O O . GLU A 1 88 ? 7.548 -5.020 5.475 1.00 84.88 88 GLU A O 1
ATOM 682 N N . LYS A 1 89 ? 6.030 -6.168 4.288 1.00 85.06 89 LYS A N 1
ATOM 683 C CA . LYS A 1 89 ? 6.883 -7.359 4.140 1.00 85.06 89 LYS A CA 1
ATOM 684 C C . LYS A 1 89 ? 8.202 -7.044 3.435 1.00 85.06 89 LYS A C 1
ATOM 686 O O . LYS A 1 89 ? 9.210 -7.699 3.693 1.00 85.06 89 LYS A O 1
ATOM 691 N N . ASN A 1 90 ? 8.202 -6.079 2.517 1.00 82.19 90 ASN A N 1
ATOM 692 C CA . ASN A 1 90 ? 9.420 -5.633 1.850 1.00 82.19 90 ASN A CA 1
ATOM 693 C C . ASN A 1 90 ? 10.305 -4.795 2.785 1.00 82.19 90 ASN A C 1
ATOM 695 O O . ASN A 1 90 ? 11.519 -4.975 2.759 1.00 82.19 90 ASN A O 1
ATOM 699 N N . GLU A 1 91 ? 9.726 -3.916 3.612 1.00 77.94 91 GLU A N 1
ATOM 700 C CA . GLU A 1 91 ? 10.455 -3.166 4.650 1.00 77.94 91 GLU A CA 1
ATOM 701 C C . GLU A 1 91 ? 11.121 -4.134 5.649 1.00 77.94 91 GLU A C 1
ATOM 703 O O . GLU A 1 91 ? 12.336 -4.075 5.818 1.00 77.94 91 GLU A O 1
ATOM 708 N N . GLU A 1 92 ? 10.381 -5.114 6.183 1.00 78.25 92 GLU A N 1
ATOM 709 C CA . GLU A 1 92 ? 10.896 -6.140 7.112 1.00 78.25 92 GLU A CA 1
ATOM 710 C C . GLU A 1 92 ? 12.047 -6.964 6.515 1.00 78.25 92 GLU A C 1
ATOM 712 O O . GLU A 1 92 ? 13.083 -7.170 7.147 1.00 78.25 92 GLU A O 1
ATOM 717 N N . LYS A 1 93 ? 11.907 -7.427 5.265 1.00 76.50 93 LYS A N 1
ATOM 718 C CA . LYS A 1 93 ? 12.972 -8.182 4.581 1.00 76.50 93 LYS A CA 1
ATOM 719 C C . LYS A 1 93 ? 14.239 -7.356 4.381 1.00 76.50 93 LYS A C 1
ATOM 721 O O . LYS A 1 93 ? 15.331 -7.916 4.406 1.00 76.50 93 LYS A O 1
ATOM 726 N N . MET A 1 94 ? 14.111 -6.051 4.148 1.00 68.94 94 MET A N 1
ATOM 727 C CA . MET A 1 94 ? 15.267 -5.164 4.007 1.00 68.94 94 MET A CA 1
ATOM 728 C C . MET A 1 94 ? 15.931 -4.852 5.353 1.00 68.94 94 MET A C 1
ATOM 730 O O . MET A 1 94 ? 17.136 -4.624 5.375 1.00 68.94 94 MET A O 1
ATOM 734 N N . GLU A 1 95 ? 15.188 -4.885 6.462 1.00 66.62 95 GLU A N 1
ATOM 735 C CA . GLU A 1 95 ? 15.740 -4.765 7.820 1.00 66.62 95 GLU A CA 1
ATOM 736 C C . GLU A 1 95 ? 16.508 -6.025 8.259 1.00 66.62 95 GLU A C 1
ATOM 738 O O . GLU A 1 95 ? 17.507 -5.909 8.962 1.00 66.62 95 GLU A O 1
ATOM 743 N N . LEU A 1 96 ? 16.088 -7.217 7.815 1.00 61.62 96 LEU A N 1
ATOM 744 C CA . LEU A 1 96 ? 16.732 -8.498 8.156 1.00 61.62 96 LEU A CA 1
ATOM 745 C C . LEU A 1 96 ? 18.026 -8.797 7.379 1.00 61.62 96 LEU A C 1
ATOM 747 O O . LEU A 1 96 ? 18.782 -9.678 7.775 1.00 61.62 96 LEU A O 1
ATOM 751 N N . ASN A 1 97 ? 18.281 -8.104 6.268 1.00 57.53 97 ASN A N 1
ATOM 752 C CA . ASN A 1 97 ? 19.445 -8.339 5.404 1.00 57.53 97 ASN A CA 1
ATOM 753 C C . ASN A 1 97 ? 20.700 -7.548 5.838 1.00 57.53 97 ASN A C 1
ATOM 755 O O . ASN A 1 97 ? 21.531 -7.213 4.988 1.00 57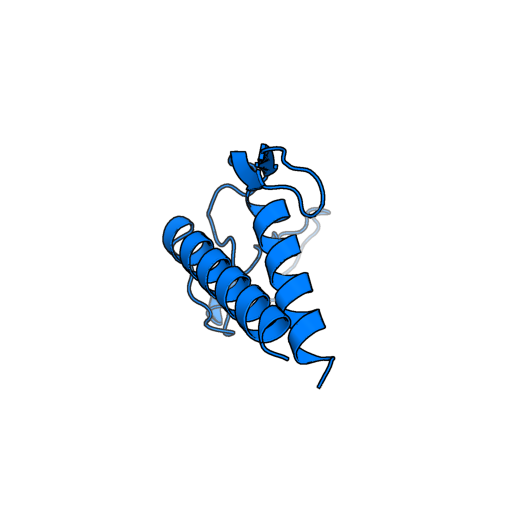.53 97 ASN A O 1
ATOM 759 N N . TYR A 1 98 ? 20.829 -7.233 7.130 1.00 49.09 98 TYR A N 1
ATOM 760 C CA . TYR A 1 98 ? 21.922 -6.442 7.706 1.00 49.09 98 TYR A CA 1
ATOM 761 C C . TYR A 1 98 ? 22.612 -7.167 8.863 1.00 49.09 98 TYR A C 1
ATOM 763 O O . TYR A 1 98 ? 21.896 -7.775 9.689 1.00 49.09 98 TYR A O 1
#

Mean predicted aligned error: 11.69 Å

Solvent-accessible surface area (backbone atoms only — not comparable to full-atom values): 6169 Å² total; per-residue (Å²): 112,73,68,59,56,49,52,53,50,51,44,54,50,50,53,50,50,50,17,61,75,37,73,32,63,92,64,94,59,76,58,69,71,84,77,56,83,74,98,72,86,81,94,67,102,58,78,91,67,75,88,62,50,69,57,44,45,91,38,68,47,71,42,75,34,81,43,71,43,87,96,43,107,44,77,43,76,40,34,35,48,57,56,52,54,53,42,51,55,49,52,54,55,62,65,67,74,112

pLDDT: mean 72.44, std 17.05, range [39.44, 94.25]

Sequence (98 aa):
MVENDKERNVNREALTALRKRARTTKTSILSPFDSMIKDIHGSSTKPLVQEVCSTCGSHDSSEPTWMMLPGADLFAAIPFHAVHTMLEKNEEKMELNY

InterPro domains:
  IPR030482 p53 and DNA damage-regulated protein 1 [PTHR21162] (1-96)

Organism: Arabidopsis lyrata subsp. lyrata (NCBI:txid81972)

Foldseek 3Di:
DVVLVVLLVVLVVVLVVLLVVLVADPPPDPPVVLVDDDDDDDDDPDPPRDPADRSNHPPFQQQFDWDQDPPDNDIDGGGSVVSNVVSVVVNVVSVVVD

Secondary structure (DSSP, 8-state):
-HHHHHHHHHHHHHHHHHHHHHT----S---TTTS----------S-SS----TTTTTS-TTSEEEEEPTTSS-EEEEEHHHHHHHHHHHHHHHHHT-

Nearest PDB structures (foldseek):
  4bwx-assembly1_B  TM=6.598E-01  e=3.815E+00  Neurospora crassa
  4cyi-assembly1_E  TM=6.639E-01  e=4.641E+00  Thermochaetoides thermophila
  2zqm-assembly1_A  TM=5.126E-01  e=3.573E+00  Thermococcus sp. JCM 11816
  4czy-assembly1_D  TM=6.701E-01  e=6.869E+00  Neurospora crassa